Protein AF-A0A6J6D4H0-F1 (afdb_monomer_lite)

Radius of gyration: 22.59 Å; chains: 1; bounding box: 62×34×58 Å

pLDDT: mean 84.91, std 13.57, range [45.41, 98.0]

Organism: NCBI:txid449393

Secondary structure (DSSP, 8-state):
---TTTTS--S--HHHHHHHHHHHHHHHHHHHHHHHHHH-TTS-GGGTHHHHHHHHHHHHHHHHHHHHTS--S--------HHHHHHHHHHHHHHHHHHHHHHH-GGGS--TTTT-PPPP-HHHHHHHHHHHTHHHHSPPPPPGGGG--------

Sequence (155 aa):
MDSRGYGRRGSSSVSVRRRSVGLVLLGLVAIAVGSYGLLDPTAPALFRIPALGVGAAALIGALVAGGKSTMRTRYRPDPWIGPEWMVSIAGIVAFASFVLVGRMGDALSPSTNPLEVPAVPVVAVIGLLVAALPAWFAPHPPTLASSSAPLVVAA

Structure (mmCIF, N/CA/C/O backbone):
data_AF-A0A6J6D4H0-F1
#
_entry.id   AF-A0A6J6D4H0-F1
#
loop_
_atom_site.group_PDB
_atom_site.id
_atom_site.type_symbol
_atom_site.label_atom_id
_atom_site.label_alt_id
_atom_site.label_comp_id
_atom_site.label_asym_id
_atom_site.label_entity_id
_atom_site.label_seq_id
_atom_site.pdbx_PDB_ins_code
_atom_site.Cartn_x
_atom_site.Cartn_y
_atom_site.Cartn_z
_atom_site.occupancy
_atom_site.B_iso_or_equiv
_atom_site.auth_seq_id
_atom_site.auth_comp_id
_atom_site.auth_asym_id
_atom_site.auth_atom_id
_atom_site.pdbx_PDB_model_num
ATOM 1 N N . MET A 1 1 ? -30.069 -1.324 8.218 1.00 47.47 1 MET A N 1
ATOM 2 C CA . MET A 1 1 ? -29.311 -0.453 9.143 1.00 47.47 1 MET A CA 1
ATOM 3 C C . MET A 1 1 ? -30.259 0.609 9.654 1.00 47.47 1 MET A C 1
ATOM 5 O O . MET A 1 1 ? -30.747 1.389 8.849 1.00 47.47 1 MET A O 1
ATOM 9 N N . ASP A 1 2 ? -30.567 0.600 10.949 1.00 45.41 2 ASP A N 1
ATOM 10 C CA . ASP A 1 2 ? -31.328 1.688 11.559 1.00 45.41 2 ASP A CA 1
ATOM 11 C C . ASP A 1 2 ? -30.416 2.925 11.568 1.00 45.41 2 ASP A C 1
ATOM 13 O O . ASP A 1 2 ? -29.388 2.953 12.243 1.00 45.41 2 ASP A O 1
ATOM 17 N N . SER A 1 3 ? -30.724 3.913 10.725 1.00 49.53 3 SER A N 1
ATOM 18 C CA . SER A 1 3 ? -29.978 5.178 10.633 1.00 49.53 3 SER A CA 1
ATOM 19 C C . SER A 1 3 ? -30.098 6.007 11.918 1.00 49.53 3 SER A C 1
ATOM 21 O O . SER A 1 3 ? -29.372 6.989 12.115 1.00 49.53 3 SER A O 1
ATOM 23 N N . ARG A 1 4 ? -30.984 5.592 12.832 1.00 53.31 4 ARG A N 1
ATOM 24 C CA . ARG A 1 4 ? -31.143 6.165 14.162 1.00 53.31 4 ARG A CA 1
ATOM 25 C C . ARG A 1 4 ? -29.842 6.029 14.950 1.00 53.31 4 ARG A C 1
ATOM 27 O O . ARG A 1 4 ? -29.428 4.951 15.357 1.00 53.31 4 ARG A O 1
ATOM 34 N N . GLY A 1 5 ? -29.201 7.172 15.188 1.00 60.59 5 GLY A N 1
ATOM 35 C CA . GLY A 1 5 ? -28.024 7.272 16.049 1.00 60.59 5 GLY A CA 1
ATOM 36 C C . GLY A 1 5 ? -26.691 7.477 15.331 1.00 60.59 5 GLY A C 1
ATOM 37 O O . GLY A 1 5 ? -25.715 7.755 16.019 1.00 60.59 5 GLY A O 1
ATOM 38 N N . TYR A 1 6 ? -26.632 7.472 13.992 1.00 55.19 6 TYR A N 1
ATOM 39 C CA . TYR A 1 6 ? -25.390 7.805 13.263 1.00 55.19 6 TYR A CA 1
ATOM 40 C C . TYR A 1 6 ? -24.938 9.270 13.456 1.00 55.19 6 TYR A C 1
ATOM 42 O O . TYR A 1 6 ? -23.778 9.600 13.229 1.00 55.19 6 TYR A O 1
ATOM 50 N N . GLY A 1 7 ? -25.832 10.143 13.941 1.00 52.16 7 GLY A N 1
ATOM 51 C CA . GLY A 1 7 ? -25.514 11.503 14.399 1.00 52.16 7 GLY A CA 1
ATOM 52 C C . GLY A 1 7 ? -25.295 11.636 15.912 1.00 52.16 7 GLY A C 1
ATOM 53 O O . GLY A 1 7 ? -24.942 12.716 16.396 1.00 52.16 7 GLY A O 1
ATOM 54 N N . ARG A 1 8 ? -25.506 10.567 16.695 1.00 57.88 8 ARG A N 1
ATOM 55 C CA . ARG A 1 8 ? -25.332 10.609 18.149 1.00 57.88 8 ARG A CA 1
ATOM 56 C C . ARG A 1 8 ? -23.842 10.540 18.442 1.00 57.88 8 ARG A C 1
ATOM 58 O O . ARG A 1 8 ? -23.227 9.480 18.415 1.00 57.88 8 ARG A O 1
ATOM 65 N N . ARG A 1 9 ? -23.274 11.715 18.717 1.00 58.25 9 ARG A N 1
ATOM 66 C CA . ARG A 1 9 ? -21.912 11.874 19.229 1.00 58.25 9 ARG A CA 1
ATOM 67 C C . ARG A 1 9 ? -21.749 10.911 20.408 1.00 58.25 9 ARG A C 1
ATOM 69 O O . ARG A 1 9 ? -22.420 11.076 21.426 1.00 58.25 9 ARG A O 1
ATOM 76 N N . GLY A 1 10 ? -20.929 9.873 20.237 1.00 62.41 10 GLY A N 1
ATOM 77 C CA . GLY A 1 10 ? -20.565 8.982 21.335 1.00 62.41 10 GLY A CA 1
ATOM 78 C C . GLY A 1 10 ? -19.927 9.775 22.479 1.00 62.41 10 GLY A C 1
ATOM 79 O O . GLY A 1 10 ? -19.580 10.946 22.327 1.00 62.41 10 GLY A O 1
ATOM 80 N N . SER A 1 11 ? -19.717 9.131 23.621 1.00 63.84 11 SER A N 1
ATOM 81 C CA . SER A 1 11 ? -19.097 9.716 24.822 1.00 63.84 11 SER A CA 1
ATOM 82 C C . SER A 1 11 ? -17.611 10.097 24.656 1.00 63.84 11 SER A C 1
ATOM 84 O O . SER A 1 11 ? -16.929 10.388 25.635 1.00 63.84 11 SER A O 1
ATOM 86 N N . SER A 1 12 ? -17.082 10.116 23.428 1.00 70.19 12 SER A N 1
ATOM 87 C CA . SER A 1 12 ? -15.703 10.498 23.128 1.00 70.19 12 SER A CA 1
ATOM 88 C C . SER A 1 12 ? -15.443 11.967 23.475 1.00 70.19 12 SER A C 1
ATOM 90 O O . SER A 1 12 ? -16.180 12.855 23.032 1.00 70.19 12 SER A O 1
ATOM 92 N N . SER A 1 13 ? -14.361 12.244 24.208 1.00 80.88 13 SER A N 1
ATOM 93 C CA . SER A 1 13 ? -13.979 13.617 24.546 1.00 80.88 13 SER A CA 1
ATOM 94 C C . SER A 1 13 ? -13.682 14.451 23.292 1.00 80.88 13 SER A C 1
ATOM 96 O O . SER A 1 13 ? -13.201 13.954 22.267 1.00 80.88 13 SER A O 1
ATOM 98 N N . VAL A 1 14 ? -13.941 15.759 23.370 1.00 83.19 14 VAL A N 1
ATOM 99 C CA . VAL A 1 14 ? -13.691 16.702 22.265 1.00 83.19 14 VAL A CA 1
ATOM 100 C C . VAL A 1 14 ? -12.230 16.662 21.803 1.00 83.19 14 VAL A C 1
ATOM 102 O O . VAL A 1 14 ? -11.964 16.751 20.604 1.00 83.19 14 VAL A O 1
ATOM 105 N N . SER A 1 15 ? -11.294 16.469 22.734 1.00 83.75 15 SER A N 1
ATOM 106 C CA . SER A 1 15 ? -9.858 16.393 22.462 1.00 83.75 15 SER A CA 1
ATOM 107 C C . SER A 1 15 ? -9.477 15.177 21.618 1.00 83.75 15 SER A C 1
ATOM 109 O O . SER A 1 15 ? -8.677 15.311 20.696 1.00 83.75 15 SER A O 1
ATOM 111 N N . VAL A 1 16 ? -10.073 14.006 21.876 1.00 84.50 16 VAL A N 1
ATOM 112 C CA . VAL A 1 16 ? -9.831 12.796 21.068 1.00 84.50 16 VAL A CA 1
ATOM 113 C C . VAL A 1 16 ? -10.319 13.015 19.640 1.00 84.50 16 VAL A C 1
ATOM 115 O O . VAL A 1 16 ? -9.575 12.768 18.696 1.00 84.50 16 VAL A O 1
ATOM 118 N N . ARG A 1 17 ? -11.515 13.593 19.476 1.00 83.38 17 ARG A N 1
ATOM 119 C CA . ARG A 1 17 ? -12.062 13.908 18.150 1.00 83.38 17 ARG A CA 1
ATOM 120 C C . ARG A 1 17 ? -11.169 14.873 17.370 1.00 83.38 17 ARG A C 1
ATOM 122 O O . ARG A 1 17 ? -10.894 14.635 16.200 1.00 83.38 17 ARG A O 1
ATOM 129 N N . ARG A 1 18 ? -10.703 15.953 18.010 1.00 89.81 18 ARG A N 1
ATOM 130 C CA . ARG A 1 18 ? -9.801 16.928 17.373 1.00 89.81 18 ARG A CA 1
ATOM 131 C C . ARG A 1 18 ? -8.480 16.288 16.947 1.00 89.81 18 ARG A C 1
ATOM 133 O O . ARG A 1 18 ? -8.018 16.569 15.849 1.00 89.81 18 ARG A O 1
ATOM 140 N N . ARG A 1 19 ? -7.909 15.398 17.769 1.00 90.69 19 ARG A N 1
ATOM 141 C CA . ARG A 1 19 ? -6.698 14.641 17.410 1.00 90.69 19 ARG A CA 1
ATOM 142 C C . ARG A 1 19 ? -6.935 13.722 16.217 1.00 90.69 19 ARG A C 1
ATOM 144 O O . ARG A 1 19 ? -6.129 13.742 15.300 1.00 90.69 19 ARG A O 1
ATOM 151 N N . SER A 1 20 ? -8.042 12.977 16.186 1.00 91.31 20 SER A N 1
ATOM 152 C CA . SER A 1 20 ? -8.382 12.124 15.040 1.00 91.31 20 SER A CA 1
ATOM 153 C C . SER A 1 20 ? -8.555 12.932 13.754 1.00 91.31 20 SER A C 1
ATOM 155 O O . SER A 1 20 ? -7.978 12.565 12.739 1.00 91.31 20 SER A O 1
ATOM 157 N N . VAL A 1 21 ? -9.278 14.057 13.794 1.00 92.25 21 VAL A N 1
ATOM 158 C CA . VAL A 1 21 ? -9.417 14.950 12.628 1.00 92.25 21 VAL A CA 1
ATOM 159 C C . VAL A 1 21 ? -8.057 15.495 12.193 1.00 92.25 21 VAL A C 1
ATOM 161 O O . VAL A 1 21 ? -7.742 15.458 11.008 1.00 92.25 21 VAL A O 1
ATOM 164 N N . GLY A 1 22 ? -7.228 15.944 13.139 1.00 95.62 22 GLY A N 1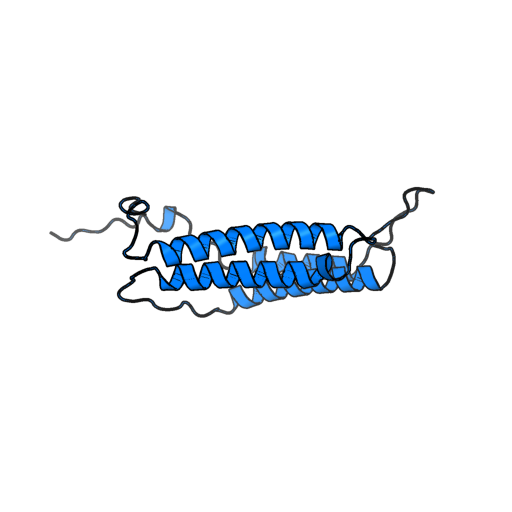
ATOM 165 C CA . GLY A 1 22 ? -5.874 16.416 12.850 1.00 95.62 22 GLY A CA 1
ATOM 166 C C . GLY A 1 22 ? -4.999 15.343 12.199 1.00 95.62 22 GLY A C 1
ATOM 167 O O . GLY A 1 22 ? -4.321 15.633 11.222 1.00 95.62 22 GLY A O 1
ATOM 168 N N . LEU A 1 23 ? -5.062 14.099 12.684 1.00 95.38 23 LEU A N 1
ATOM 169 C CA . LEU A 1 23 ? -4.343 12.963 12.101 1.00 95.38 23 LEU A CA 1
ATOM 170 C C . LEU A 1 23 ? -4.834 12.622 10.690 1.00 95.38 23 LEU A C 1
ATOM 172 O O . LEU A 1 23 ? -4.012 12.332 9.828 1.00 95.38 23 LEU A O 1
ATOM 176 N N . VAL A 1 24 ? -6.145 12.694 10.430 1.00 96.25 24 VAL A N 1
ATOM 177 C CA . VAL A 1 24 ? -6.688 12.497 9.076 1.00 96.25 24 VAL A CA 1
ATOM 178 C C . VAL A 1 24 ? -6.190 13.585 8.132 1.00 96.25 24 VAL A C 1
ATOM 180 O O . VAL A 1 24 ? -5.681 13.267 7.063 1.00 96.25 24 VAL A O 1
ATOM 183 N N . LEU A 1 25 ? -6.291 14.857 8.526 1.00 97.38 25 LEU A N 1
ATOM 184 C CA . LEU A 1 25 ? -5.839 15.976 7.696 1.00 97.38 25 LEU A CA 1
ATOM 185 C C . LEU A 1 25 ? -4.331 15.911 7.434 1.00 97.38 25 LEU A C 1
ATOM 187 O O . LEU A 1 25 ? -3.911 16.041 6.288 1.00 97.38 25 LEU A O 1
ATOM 191 N N . LEU A 1 26 ? -3.529 15.645 8.469 1.00 96.69 26 LEU A N 1
ATOM 192 C CA . LEU A 1 26 ? -2.090 15.425 8.334 1.00 96.69 26 LEU A CA 1
ATOM 193 C C . LEU A 1 26 ? -1.801 14.261 7.383 1.00 96.69 26 LEU A C 1
ATOM 195 O O . LEU A 1 26 ? -0.956 14.392 6.504 1.00 96.69 26 LEU A O 1
ATOM 199 N N . GLY A 1 27 ? -2.519 13.147 7.543 1.00 96.75 27 GLY A N 1
ATOM 200 C CA . GLY A 1 27 ? -2.392 11.962 6.706 1.00 96.75 27 GLY A CA 1
ATOM 201 C C . GLY A 1 27 ? -2.651 12.255 5.232 1.00 96.75 27 GLY A C 1
ATOM 202 O O . GLY A 1 27 ? -1.823 11.933 4.385 1.00 96.75 27 GLY A O 1
ATOM 203 N N . LEU A 1 28 ? -3.763 12.927 4.935 1.00 97.44 28 LEU A N 1
ATOM 204 C CA . LEU A 1 28 ? -4.141 13.312 3.575 1.00 97.44 28 LEU A CA 1
ATOM 205 C C . LEU A 1 28 ? -3.130 14.278 2.946 1.00 97.44 28 LEU A C 1
ATOM 207 O O . LEU A 1 28 ? -2.711 14.057 1.813 1.00 97.44 28 LEU A O 1
ATOM 211 N N . VAL A 1 29 ? -2.697 15.311 3.680 1.00 97.69 29 VAL A N 1
ATOM 212 C CA . VAL A 1 29 ? -1.693 16.272 3.190 1.00 97.69 29 VAL A CA 1
ATOM 213 C C . VAL A 1 29 ? -0.355 15.580 2.939 1.00 97.69 29 VAL A C 1
ATOM 215 O O . VAL A 1 29 ? 0.235 15.760 1.878 1.00 97.69 29 VAL A O 1
ATOM 218 N N . ALA A 1 30 ? 0.116 14.754 3.874 1.00 96.38 30 ALA A N 1
ATOM 219 C CA . ALA A 1 30 ? 1.378 14.035 3.731 1.00 96.38 30 ALA A CA 1
ATOM 220 C C . ALA A 1 30 ? 1.340 13.022 2.577 1.00 96.38 30 ALA A C 1
ATOM 222 O O . ALA A 1 30 ? 2.325 12.900 1.853 1.00 96.38 30 ALA A O 1
ATOM 223 N N . ILE A 1 31 ? 0.205 12.348 2.348 1.00 96.88 31 ILE A N 1
ATOM 224 C CA . ILE A 1 31 ? 0.025 11.467 1.186 1.00 96.88 31 ILE A CA 1
ATOM 225 C C . ILE A 1 31 ? 0.025 12.265 -0.117 1.00 96.88 31 ILE A C 1
ATOM 227 O O . ILE A 1 31 ? 0.669 11.840 -1.073 1.00 96.88 31 ILE A O 1
ATOM 231 N N . ALA A 1 32 ? -0.644 13.420 -0.166 1.00 95.94 32 ALA A N 1
ATOM 232 C CA . ALA A 1 32 ? -0.656 14.273 -1.352 1.00 95.94 32 ALA A CA 1
ATOM 233 C C . ALA A 1 32 ? 0.756 14.773 -1.699 1.00 95.94 32 ALA A C 1
ATOM 235 O O . ALA A 1 32 ? 1.208 14.606 -2.831 1.00 95.94 32 ALA A O 1
ATOM 236 N N . VAL A 1 33 ? 1.481 15.303 -0.707 1.00 95.69 33 VAL A N 1
ATOM 237 C CA . VAL A 1 33 ? 2.880 15.737 -0.858 1.00 95.69 33 VAL A CA 1
ATOM 238 C C . VAL A 1 33 ? 3.777 14.563 -1.253 1.00 95.69 33 VAL A C 1
ATOM 240 O O . VAL A 1 33 ? 4.554 14.684 -2.192 1.00 95.69 33 VAL A O 1
ATOM 243 N N . GLY A 1 34 ? 3.627 13.418 -0.584 1.00 95.19 34 GLY A N 1
ATOM 244 C CA . GLY A 1 34 ? 4.366 12.184 -0.854 1.00 95.19 34 GLY A CA 1
ATOM 245 C C . GLY A 1 34 ? 4.180 11.657 -2.275 1.00 95.19 34 GLY A C 1
ATOM 246 O O . GLY A 1 34 ? 5.140 11.266 -2.937 1.00 95.19 34 GLY A O 1
ATOM 247 N N . SER A 1 35 ? 2.935 11.674 -2.752 1.00 95.12 35 SER A N 1
ATOM 248 C CA . SER A 1 35 ? 2.575 11.241 -4.105 1.00 95.12 35 SER A CA 1
ATOM 249 C C . SER A 1 35 ? 3.157 12.189 -5.146 1.00 95.12 35 SER A C 1
ATOM 251 O O . SER A 1 35 ? 3.754 11.732 -6.115 1.00 95.12 35 SER A O 1
ATOM 253 N N . TYR A 1 36 ? 3.058 13.502 -4.915 1.00 94.38 36 TYR A N 1
ATOM 254 C CA . TYR A 1 36 ? 3.693 14.495 -5.778 1.00 94.38 36 TYR A CA 1
ATOM 255 C C . TYR A 1 36 ? 5.217 14.311 -5.817 1.00 94.38 36 TYR A C 1
ATOM 257 O O . TYR A 1 36 ? 5.797 14.239 -6.894 1.00 94.38 36 TYR A O 1
ATOM 265 N N . GLY A 1 37 ? 5.868 14.140 -4.663 1.00 93.62 37 GLY A N 1
ATOM 266 C CA . GLY A 1 37 ? 7.316 13.943 -4.602 1.00 93.62 37 GLY A CA 1
ATOM 267 C C . GLY A 1 37 ? 7.797 12.637 -5.240 1.00 93.62 37 GLY A C 1
ATOM 268 O O . GLY A 1 37 ? 8.940 12.566 -5.681 1.00 93.62 37 GLY A O 1
ATOM 269 N N . LEU A 1 38 ? 6.956 11.599 -5.320 1.00 91.00 38 LEU A N 1
ATOM 270 C CA . LEU A 1 38 ? 7.269 10.404 -6.113 1.00 91.00 38 LEU A CA 1
ATOM 271 C C . LEU A 1 38 ? 7.227 10.657 -7.622 1.00 91.00 38 LEU A C 1
ATOM 273 O O . LEU A 1 38 ? 7.980 10.014 -8.350 1.00 91.00 38 LEU A O 1
ATOM 277 N N . LEU A 1 39 ? 6.350 11.552 -8.076 1.00 90.12 39 LEU A N 1
ATOM 278 C CA . LEU A 1 39 ? 6.194 11.898 -9.490 1.00 90.12 39 LEU A CA 1
ATOM 279 C C . LEU A 1 39 ? 7.196 12.959 -9.955 1.00 90.12 39 LEU A C 1
ATOM 281 O O . LEU A 1 39 ? 7.471 13.040 -11.147 1.00 90.12 39 LEU A O 1
ATOM 285 N N . ASP A 1 40 ? 7.740 13.752 -9.032 1.00 91.38 40 ASP A N 1
ATOM 286 C CA . ASP A 1 40 ? 8.711 14.810 -9.301 1.00 91.38 40 ASP A CA 1
ATOM 287 C C . ASP A 1 40 ? 10.147 14.341 -8.975 1.00 91.38 40 ASP A C 1
ATOM 289 O O . ASP A 1 40 ? 10.538 14.278 -7.801 1.00 91.38 40 ASP A O 1
ATOM 293 N N . PRO A 1 41 ? 10.990 14.051 -9.989 1.00 83.75 41 PRO A N 1
ATOM 294 C CA . PRO A 1 41 ? 12.372 13.624 -9.775 1.00 83.75 41 PRO A CA 1
ATOM 295 C C . PRO A 1 41 ? 13.229 14.668 -9.048 1.00 83.75 41 PRO A C 1
ATOM 297 O O . PRO A 1 41 ? 14.237 14.305 -8.433 1.00 83.75 41 PRO A O 1
ATOM 300 N N . THR A 1 42 ? 12.835 15.944 -9.102 1.00 91.69 42 THR A N 1
ATOM 301 C CA . THR A 1 42 ? 13.546 17.070 -8.482 1.00 91.69 42 THR A CA 1
ATOM 302 C C . THR A 1 42 ? 13.143 17.299 -7.027 1.00 91.69 42 THR A C 1
ATOM 304 O O . THR A 1 42 ? 13.867 17.964 -6.283 1.00 91.69 42 THR A O 1
ATOM 307 N N . ALA A 1 43 ? 12.040 16.694 -6.574 1.00 89.19 43 ALA A N 1
ATOM 308 C CA . ALA A 1 43 ? 11.560 16.864 -5.213 1.00 89.19 43 ALA A CA 1
ATOM 309 C C . ALA A 1 43 ? 12.564 16.310 -4.181 1.00 89.19 43 ALA A C 1
ATOM 311 O O . ALA A 1 43 ? 13.102 15.211 -4.370 1.00 89.19 43 ALA A O 1
ATOM 312 N N . PRO A 1 44 ? 12.786 17.002 -3.047 1.00 91.19 44 PRO A N 1
ATOM 313 C CA . PRO A 1 44 ? 13.590 16.493 -1.939 1.00 91.19 44 PRO A CA 1
ATOM 314 C C . PRO A 1 44 ? 13.197 15.071 -1.522 1.00 91.19 44 PRO A C 1
ATOM 316 O O . PRO A 1 44 ? 12.013 14.755 -1.411 1.00 91.19 44 PRO A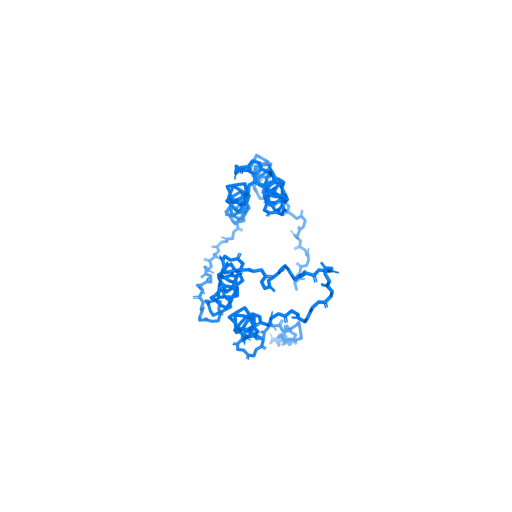 O 1
ATOM 319 N N . ALA A 1 45 ? 14.185 14.220 -1.220 1.00 89.81 45 ALA A N 1
ATOM 320 C CA . ALA A 1 45 ? 13.961 12.810 -0.872 1.00 89.81 45 ALA A CA 1
ATOM 321 C C . ALA A 1 45 ? 12.975 12.615 0.299 1.00 89.81 45 ALA A C 1
ATOM 323 O O . ALA A 1 45 ? 12.237 11.629 0.331 1.00 89.81 45 ALA A O 1
ATOM 324 N N . LEU A 1 46 ? 12.921 13.578 1.228 1.00 90.12 46 LEU A N 1
ATOM 325 C CA . LEU A 1 46 ? 11.997 13.576 2.364 1.00 90.12 46 LEU A CA 1
ATOM 326 C C . LEU A 1 46 ? 10.521 13.644 1.935 1.00 90.12 46 LEU A C 1
ATOM 328 O O . LEU A 1 46 ? 9.673 13.017 2.566 1.00 90.12 46 LEU A O 1
ATOM 332 N N . PHE A 1 47 ? 10.215 14.348 0.843 1.00 89.56 47 PHE A N 1
ATOM 333 C CA . PHE A 1 47 ? 8.856 14.495 0.315 1.00 89.56 47 PHE A CA 1
ATOM 334 C C . PHE A 1 47 ? 8.414 13.327 -0.571 1.00 89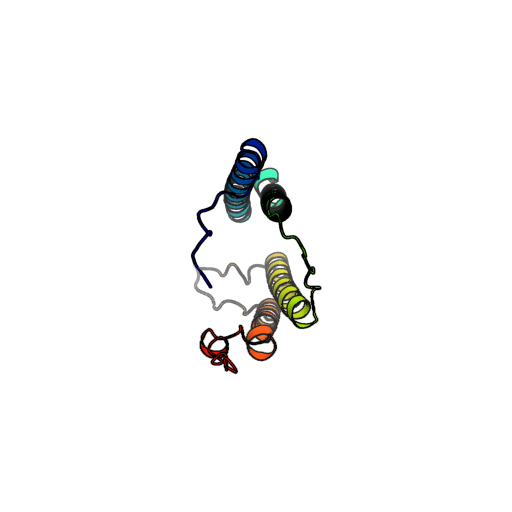.56 47 PHE A C 1
ATOM 336 O O . PHE A 1 47 ? 7.357 13.407 -1.177 1.00 89.56 47 PHE A O 1
ATOM 343 N N . ARG A 1 48 ? 9.195 12.244 -0.651 1.00 90.88 48 ARG A N 1
ATOM 344 C CA . ARG A 1 48 ? 8.855 11.043 -1.425 1.00 90.88 48 ARG A CA 1
ATOM 345 C C . ARG A 1 48 ? 8.277 9.961 -0.500 1.00 90.88 48 ARG A C 1
ATOM 347 O O . ARG A 1 48 ? 7.283 10.175 0.191 1.00 90.88 48 ARG A O 1
ATOM 354 N N . ILE A 1 49 ? 8.944 8.809 -0.419 1.00 93.06 49 ILE A N 1
ATOM 355 C CA . ILE A 1 49 ? 8.574 7.673 0.440 1.00 93.06 49 ILE A CA 1
ATOM 356 C C . ILE A 1 49 ? 8.408 8.050 1.928 1.00 93.06 49 ILE A C 1
ATOM 358 O O . ILE A 1 49 ? 7.439 7.588 2.530 1.00 93.06 49 ILE A O 1
ATOM 362 N N . PRO A 1 50 ? 9.268 8.886 2.550 1.00 94.75 50 PRO A N 1
ATOM 363 C CA . PRO A 1 50 ? 9.103 9.219 3.966 1.00 94.75 50 PRO A CA 1
ATOM 364 C C . PRO A 1 50 ? 7.798 9.972 4.253 1.00 94.75 50 PRO A C 1
ATOM 366 O O . PRO A 1 50 ? 7.102 9.633 5.209 1.00 94.75 50 PRO A O 1
ATOM 369 N N . ALA A 1 51 ? 7.422 10.936 3.405 1.00 94.19 51 ALA A N 1
ATOM 370 C CA . ALA A 1 51 ? 6.152 11.650 3.525 1.00 94.19 51 ALA A CA 1
ATOM 371 C C . ALA A 1 51 ? 4.942 10.709 3.394 1.00 94.19 51 ALA A C 1
ATOM 373 O O . ALA A 1 51 ? 4.020 10.786 4.208 1.00 94.19 51 ALA A O 1
ATOM 374 N N . LEU A 1 52 ? 4.978 9.756 2.452 1.00 94.06 52 LEU A N 1
ATOM 375 C CA . LEU A 1 52 ? 3.955 8.706 2.355 1.00 94.06 52 LEU A CA 1
ATOM 376 C C . LEU A 1 52 ? 3.881 7.852 3.626 1.00 94.06 52 LEU A C 1
ATOM 378 O O . LEU A 1 52 ? 2.785 7.572 4.109 1.00 94.06 52 LEU A O 1
ATOM 382 N N . GLY 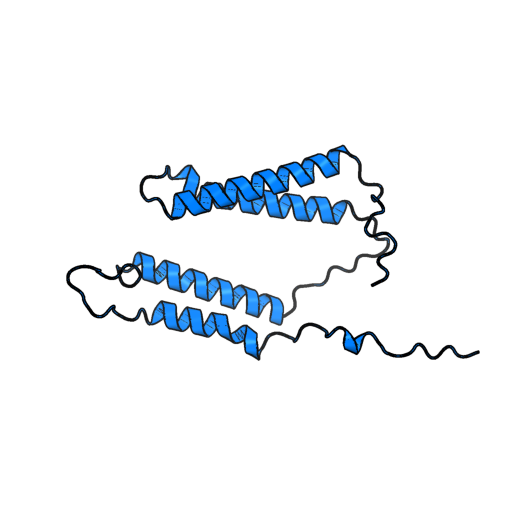A 1 53 ? 5.031 7.476 4.193 1.00 96.12 53 GLY A N 1
ATOM 383 C CA . GLY A 1 53 ? 5.107 6.708 5.437 1.00 96.12 53 GLY A CA 1
ATOM 384 C C . GLY A 1 53 ? 4.488 7.447 6.625 1.00 96.12 53 GLY A C 1
ATOM 385 O O . GLY A 1 53 ? 3.683 6.871 7.358 1.00 96.12 53 GLY A O 1
ATOM 386 N N . VAL A 1 54 ? 4.795 8.740 6.779 1.00 95.94 54 VAL A N 1
ATOM 387 C CA . VAL A 1 54 ? 4.174 9.605 7.798 1.00 95.94 54 VAL A CA 1
ATOM 388 C C . VAL A 1 54 ? 2.666 9.699 7.578 1.00 95.94 54 VAL A C 1
ATOM 390 O O . VAL A 1 54 ? 1.897 9.573 8.532 1.00 95.94 54 VAL A O 1
ATOM 393 N N . GLY A 1 55 ? 2.233 9.877 6.329 1.00 95.50 55 GLY A N 1
ATOM 394 C CA . GLY A 1 55 ? 0.821 9.974 5.992 1.00 95.50 55 GLY A CA 1
ATOM 395 C C . GLY A 1 55 ? 0.040 8.698 6.314 1.00 95.50 55 GLY A C 1
ATOM 396 O O . GLY A 1 55 ? -0.992 8.754 6.986 1.00 95.50 55 GLY A O 1
ATOM 397 N N . ALA A 1 56 ? 0.573 7.537 5.927 1.00 96.69 56 ALA A N 1
ATOM 398 C CA . ALA A 1 56 ? 0.003 6.233 6.251 1.00 96.69 56 ALA A CA 1
ATOM 399 C C . ALA A 1 56 ? -0.060 6.000 7.770 1.00 96.69 56 ALA A C 1
ATOM 401 O O . ALA A 1 56 ? -1.107 5.616 8.292 1.00 96.69 56 ALA A O 1
ATOM 402 N N . ALA A 1 57 ? 1.021 6.299 8.498 1.00 97.31 57 ALA A N 1
ATOM 403 C CA . ALA A 1 57 ? 1.059 6.176 9.954 1.00 97.31 57 ALA A CA 1
ATOM 404 C C . ALA A 1 57 ? 0.021 7.082 10.638 1.00 97.31 57 ALA A C 1
ATOM 406 O O . ALA A 1 57 ? -0.656 6.650 11.573 1.00 97.31 57 ALA A O 1
ATOM 407 N N . ALA A 1 58 ? -0.156 8.314 10.150 1.00 96.62 58 ALA A N 1
ATOM 408 C CA . ALA A 1 58 ? -1.164 9.235 10.660 1.00 96.62 58 ALA A CA 1
ATOM 409 C C . ALA A 1 58 ? -2.592 8.709 10.429 1.00 96.62 58 ALA A C 1
ATOM 411 O O . ALA A 1 58 ? -3.399 8.722 11.361 1.00 96.62 58 ALA A O 1
ATOM 412 N N . LEU A 1 59 ? -2.896 8.174 9.239 1.00 96.12 59 LEU A N 1
ATOM 413 C CA . LEU A 1 59 ? -4.207 7.582 8.940 1.00 96.12 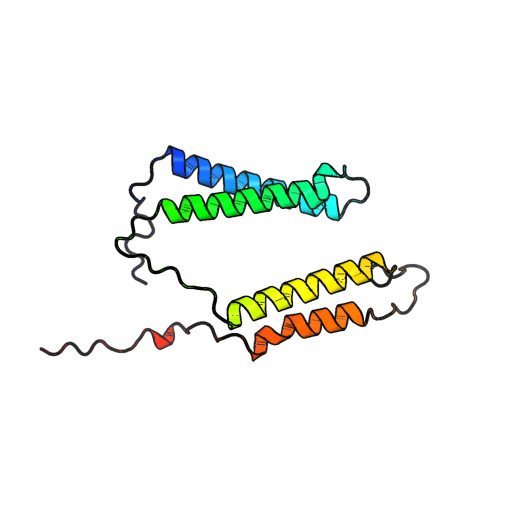59 LEU A CA 1
ATOM 414 C C . LEU A 1 59 ? -4.491 6.330 9.777 1.00 96.12 59 LEU A C 1
ATOM 416 O O . LEU A 1 59 ? -5.576 6.208 10.347 1.00 96.12 59 LEU A O 1
ATOM 420 N N . ILE A 1 60 ? -3.516 5.429 9.917 1.00 95.06 60 ILE A N 1
ATOM 421 C CA . ILE A 1 60 ? -3.630 4.255 10.795 1.00 95.06 60 ILE A CA 1
ATOM 422 C C . ILE A 1 60 ? -3.876 4.713 12.237 1.00 95.06 60 ILE A C 1
ATOM 424 O O . ILE A 1 60 ? -4.784 4.217 12.902 1.00 95.06 60 ILE A O 1
ATOM 428 N N . GLY A 1 61 ? -3.125 5.711 12.710 1.00 93.12 61 GLY A N 1
ATOM 429 C CA . GLY A 1 61 ? -3.322 6.311 14.026 1.00 93.12 61 GLY A CA 1
ATOM 430 C C . GLY A 1 61 ? -4.729 6.884 14.209 1.00 93.12 61 GLY A C 1
ATOM 431 O O . GLY A 1 61 ? -5.352 6.662 15.249 1.00 93.12 61 GLY A O 1
ATOM 432 N N . ALA A 1 62 ? -5.264 7.566 13.191 1.00 91.25 62 ALA A N 1
ATOM 433 C CA . ALA A 1 62 ? -6.626 8.089 13.206 1.00 91.25 62 ALA A CA 1
ATOM 434 C C . ALA A 1 62 ? -7.675 6.971 13.302 1.00 91.25 62 ALA A C 1
ATOM 436 O O . ALA A 1 62 ? -8.605 7.087 14.105 1.00 91.25 62 ALA A O 1
ATOM 437 N N . LEU A 1 63 ? -7.505 5.882 12.543 1.00 89.00 63 LEU A N 1
ATOM 438 C CA . LEU A 1 63 ? -8.385 4.710 12.571 1.00 89.00 63 LEU A CA 1
ATOM 439 C C . LEU A 1 63 ? -8.347 4.005 13.930 1.00 89.00 63 LEU A C 1
ATOM 441 O O . LEU A 1 63 ? -9.396 3.730 14.510 1.00 89.00 63 LEU A O 1
ATOM 445 N N . VAL A 1 64 ? -7.154 3.774 14.484 1.00 87.81 64 VAL A N 1
ATOM 446 C CA . VAL A 1 64 ? -6.979 3.144 15.802 1.00 87.81 64 VAL A CA 1
ATOM 447 C C . VAL A 1 64 ? -7.594 4.010 16.905 1.00 87.81 64 VAL A C 1
ATOM 449 O O . VAL A 1 64 ? -8.290 3.496 17.783 1.00 87.81 64 VAL A O 1
ATOM 452 N N . ALA A 1 65 ? -7.382 5.329 16.863 1.00 86.31 65 ALA A N 1
ATOM 453 C CA . ALA A 1 65 ? -7.981 6.260 17.818 1.00 86.31 65 ALA A CA 1
ATOM 454 C C . ALA A 1 65 ? -9.515 6.311 17.691 1.00 86.31 65 ALA A C 1
ATOM 456 O O . ALA A 1 65 ? -10.217 6.306 18.704 1.00 86.31 65 ALA A O 1
ATOM 457 N N . GLY A 1 66 ? -10.036 6.306 16.460 1.00 81.50 66 GLY A N 1
ATOM 458 C CA . GLY A 1 66 ? -11.470 6.257 16.176 1.00 81.50 66 GLY A CA 1
ATOM 459 C C . GLY A 1 66 ? -12.119 4.962 16.671 1.00 81.50 66 GLY A C 1
ATOM 460 O O . GLY A 1 66 ? -13.139 5.012 17.362 1.00 81.50 66 GLY A O 1
ATOM 461 N N . GLY A 1 67 ? -11.484 3.814 16.421 1.00 77.50 67 GLY A N 1
ATOM 462 C CA . GLY A 1 67 ? -11.942 2.504 16.889 1.00 77.50 67 GLY A CA 1
ATOM 463 C C . GLY A 1 67 ? -12.054 2.433 18.413 1.00 77.50 67 GLY A C 1
ATOM 464 O O . GLY A 1 67 ? -13.089 2.024 18.936 1.00 77.50 67 GLY A O 1
ATOM 465 N N . LYS A 1 68 ? -11.046 2.942 19.137 1.00 74.62 68 LYS A N 1
ATOM 466 C CA . LYS A 1 68 ? -11.043 3.007 20.613 1.00 74.62 68 LYS A CA 1
ATOM 467 C C . LYS A 1 68 ? -12.132 3.911 21.197 1.00 74.62 68 LYS A C 1
ATOM 469 O O . LYS A 1 68 ? -12.532 3.722 22.340 1.00 74.62 68 LYS A O 1
ATOM 474 N N . SER A 1 69 ? -12.600 4.904 20.441 1.00 71.31 69 SER A N 1
ATOM 475 C CA . SER A 1 69 ? -13.610 5.864 20.908 1.00 71.31 69 SER A CA 1
ATOM 476 C C . SER A 1 69 ? -15.048 5.331 20.855 1.00 71.31 69 SER A C 1
ATOM 478 O O . SER A 1 69 ? -15.962 5.952 21.401 1.00 71.31 69 SER A O 1
ATOM 480 N N . THR A 1 70 ? -15.257 4.171 20.226 1.00 66.75 70 THR A N 1
ATOM 481 C CA . THR A 1 70 ? -16.573 3.546 20.097 1.00 66.75 70 THR A CA 1
ATOM 482 C C . THR A 1 70 ? -16.845 2.659 21.312 1.00 66.75 70 THR A C 1
ATOM 484 O O . THR A 1 70 ? -16.299 1.564 21.422 1.00 66.75 70 THR A O 1
ATOM 487 N N . MET A 1 71 ? -17.724 3.096 22.220 1.00 60.34 71 MET A N 1
ATOM 488 C CA . MET A 1 71 ? -18.223 2.238 23.302 1.00 60.34 71 MET A CA 1
ATOM 489 C C . MET A 1 71 ? -19.097 1.120 22.715 1.00 60.34 71 MET A C 1
ATOM 491 O O . MET A 1 71 ? -20.286 1.308 22.465 1.00 60.34 71 MET A O 1
ATOM 495 N N . ARG A 1 72 ? -18.503 -0.052 22.479 1.00 61.56 72 ARG A N 1
ATOM 496 C CA . ARG A 1 72 ? -19.218 -1.300 22.182 1.00 61.56 72 ARG A CA 1
ATOM 497 C C . ARG A 1 72 ? -19.028 -2.245 23.361 1.00 61.56 72 ARG A C 1
ATOM 499 O O . ARG A 1 72 ? -17.903 -2.532 23.747 1.00 61.56 72 ARG A O 1
ATOM 506 N N . THR A 1 73 ? -20.128 -2.731 23.926 1.00 62.62 73 THR A N 1
ATOM 507 C CA . THR A 1 73 ? -20.136 -3.612 25.108 1.00 62.62 73 THR A CA 1
ATOM 508 C C . THR A 1 73 ? -19.612 -5.020 24.815 1.00 62.62 73 THR A C 1
ATOM 510 O O . THR A 1 73 ? -19.237 -5.739 25.735 1.00 62.62 73 THR A O 1
ATOM 513 N N . ARG A 1 74 ? -19.533 -5.414 23.538 1.00 62.41 74 ARG A N 1
ATOM 514 C CA . ARG A 1 74 ? -18.895 -6.658 23.098 1.00 62.41 74 ARG A CA 1
ATOM 515 C C . ARG A 1 74 ? -18.345 -6.478 21.683 1.00 62.41 74 ARG A C 1
ATOM 517 O O . ARG A 1 74 ? -19.106 -6.471 20.720 1.00 62.41 74 ARG A O 1
ATOM 524 N N . TYR A 1 75 ? -17.035 -6.283 21.554 1.00 68.62 75 TYR A N 1
ATOM 525 C CA . TYR A 1 75 ? -16.344 -6.340 20.264 1.00 68.62 75 TYR A CA 1
ATOM 526 C C . TYR A 1 75 ? -15.739 -7.733 20.105 1.00 68.62 75 TYR A C 1
ATOM 528 O O . TYR A 1 75 ? -15.028 -8.198 20.993 1.00 68.62 75 TYR A O 1
ATOM 536 N N . ARG A 1 76 ? -16.029 -8.400 18.988 1.00 77.56 76 ARG A N 1
ATOM 537 C CA . ARG A 1 76 ? -15.313 -9.603 18.568 1.00 77.56 76 ARG A CA 1
ATOM 538 C C . ARG A 1 76 ? -14.462 -9.173 17.373 1.00 77.56 76 ARG A C 1
ATOM 540 O O . ARG A 1 76 ? -15.052 -8.914 16.327 1.00 77.56 76 ARG A O 1
ATOM 547 N N . PRO A 1 77 ? -13.139 -8.986 17.542 1.00 74.19 77 PRO A N 1
ATOM 548 C CA . PRO A 1 77 ? -12.265 -8.672 16.422 1.00 74.19 77 PRO A CA 1
ATOM 549 C C . PRO A 1 77 ? -12.429 -9.756 15.368 1.00 74.19 77 PRO A C 1
ATOM 551 O O . PRO A 1 77 ? -12.343 -10.937 15.708 1.00 74.19 77 PRO A O 1
ATOM 554 N N . ASP A 1 78 ? -12.700 -9.355 14.132 1.00 81.25 78 ASP A N 1
ATOM 555 C CA . ASP A 1 78 ? -12.731 -10.293 13.020 1.00 81.25 78 ASP A CA 1
ATOM 556 C C . ASP A 1 78 ? -11.279 -10.602 12.627 1.00 81.25 78 ASP A C 1
ATOM 558 O O . ASP A 1 78 ? -10.544 -9.670 12.267 1.00 81.25 78 ASP A O 1
ATOM 562 N N . PRO A 1 79 ? -10.792 -11.842 12.811 1.00 87.50 79 PRO A N 1
ATOM 563 C CA . PRO A 1 79 ? -9.457 -12.192 12.360 1.00 87.50 79 PRO A CA 1
ATOM 564 C C . PRO A 1 79 ? -9.416 -12.157 10.831 1.00 87.50 79 PRO A C 1
ATOM 566 O O . PRO A 1 79 ? -10.367 -12.562 10.172 1.00 87.50 79 PRO A O 1
ATOM 569 N N . TRP A 1 80 ? -8.291 -11.724 10.260 1.00 88.12 80 TRP A N 1
ATOM 570 C CA . TRP A 1 80 ? -8.076 -11.883 8.823 1.00 88.12 80 TRP A CA 1
ATOM 571 C C . TRP A 1 80 ? -8.118 -13.362 8.464 1.00 88.12 80 TRP A C 1
ATOM 573 O O . TRP A 1 80 ? -7.294 -14.147 8.947 1.00 88.12 80 TRP A O 1
ATOM 583 N N . ILE A 1 81 ? -9.067 -13.723 7.613 1.00 89.62 81 ILE A N 1
ATOM 584 C CA . ILE A 1 81 ? -9.183 -15.055 7.052 1.00 89.62 81 ILE A CA 1
ATOM 585 C C . ILE A 1 81 ? -8.451 -15.119 5.699 1.00 89.62 81 ILE A C 1
ATOM 587 O O . ILE A 1 81 ? -7.809 -14.165 5.251 1.00 89.62 81 ILE A O 1
ATOM 591 N N . GLY A 1 82 ? -8.385 -16.315 5.109 1.00 92.44 82 GLY A N 1
ATOM 592 C CA . GLY A 1 82 ? -7.592 -16.567 3.897 1.00 92.44 82 GLY A CA 1
ATOM 593 C C . GLY A 1 82 ? -7.847 -15.580 2.742 1.00 92.44 82 GLY A C 1
ATOM 594 O O . GLY A 1 82 ? -6.875 -15.116 2.139 1.00 92.44 82 GLY A O 1
ATOM 595 N N . PRO A 1 83 ? -9.106 -15.214 2.437 1.00 91.38 83 PRO A N 1
ATOM 596 C CA . PRO A 1 83 ? -9.406 -14.277 1.360 1.00 91.38 83 PRO A CA 1
ATOM 597 C C . PRO A 1 83 ? -8.791 -12.883 1.518 1.00 91.38 83 PRO A C 1
ATOM 599 O O . PRO A 1 83 ? -8.299 -12.320 0.542 1.00 91.38 83 PRO A O 1
ATOM 602 N N . GLU A 1 84 ? -8.773 -12.323 2.725 1.00 92.12 84 GLU A N 1
ATOM 603 C CA . GLU A 1 84 ? -8.222 -10.997 3.017 1.00 92.12 84 GLU A CA 1
ATOM 604 C C . GLU A 1 84 ? -6.711 -10.977 2.786 1.00 92.12 84 GLU A C 1
ATOM 606 O O . GLU A 1 84 ? -6.172 -10.039 2.185 1.00 92.12 84 GLU A O 1
ATOM 611 N N . TRP A 1 85 ? -6.029 -12.049 3.200 1.00 94.19 85 TRP A N 1
ATOM 612 C CA . TRP A 1 85 ? -4.610 -12.243 2.913 1.00 94.19 85 TRP A CA 1
ATOM 613 C C . TRP A 1 85 ? -4.352 -12.367 1.417 1.00 94.19 85 TRP A C 1
ATOM 615 O O . TRP A 1 85 ? -3.456 -11.705 0.903 1.00 94.19 85 TRP A O 1
ATOM 625 N N . MET A 1 86 ? -5.153 -13.161 0.706 1.00 94.12 86 MET A N 1
ATOM 626 C CA . MET A 1 86 ? -5.027 -13.333 -0.740 1.00 94.12 86 MET A CA 1
ATOM 627 C C . MET A 1 86 ? -5.169 -11.999 -1.487 1.00 94.12 86 MET A C 1
ATOM 629 O O . MET A 1 86 ? -4.314 -11.679 -2.310 1.00 94.12 86 MET A O 1
ATOM 633 N N . VAL A 1 87 ? -6.200 -11.200 -1.185 1.00 95.00 87 VAL A N 1
ATOM 634 C CA . VAL A 1 87 ? -6.415 -9.875 -1.801 1.00 95.00 87 VAL A CA 1
ATOM 635 C C . VAL A 1 87 ? -5.219 -8.957 -1.540 1.00 95.00 87 VAL A C 1
ATOM 637 O O . VAL A 1 87 ? -4.711 -8.304 -2.452 1.00 95.00 87 VAL A O 1
ATOM 640 N N . SER A 1 88 ? -4.736 -8.937 -0.297 1.00 95.56 88 SER A N 1
ATOM 641 C CA . SER A 1 88 ? -3.620 -8.080 0.111 1.00 95.56 88 SER A CA 1
ATOM 642 C C . SER A 1 88 ? -2.310 -8.482 -0.564 1.00 95.56 88 SER A C 1
ATOM 644 O O . SER A 1 88 ? -1.588 -7.627 -1.075 1.00 95.56 88 SER A O 1
ATOM 646 N N . ILE A 1 89 ? -2.021 -9.785 -0.625 1.00 96.44 89 ILE A N 1
ATOM 647 C CA . ILE A 1 89 ? -0.840 -10.326 -1.306 1.00 96.44 89 ILE A CA 1
ATOM 648 C C . ILE A 1 89 ? -0.920 -10.052 -2.809 1.00 96.44 89 ILE A C 1
ATOM 650 O O . ILE A 1 89 ? 0.078 -9.632 -3.389 1.00 96.44 89 ILE A O 1
ATOM 654 N N . ALA A 1 90 ? -2.088 -10.213 -3.436 1.00 97.00 90 ALA A N 1
ATOM 655 C CA . ALA A 1 90 ? -2.274 -9.914 -4.854 1.00 97.00 90 ALA A CA 1
ATOM 656 C C . ALA A 1 90 ? -1.933 -8.446 -5.175 1.00 97.00 90 ALA A C 1
ATOM 658 O O . ALA A 1 90 ? -1.202 -8.175 -6.128 1.00 97.00 90 ALA A O 1
ATOM 659 N N . GLY A 1 91 ? -2.370 -7.505 -4.330 1.00 96.56 91 GLY A N 1
ATOM 660 C CA . GLY A 1 91 ? -1.995 -6.093 -4.441 1.00 96.56 91 GLY A CA 1
ATOM 661 C C . GLY A 1 91 ? -0.494 -5.840 -4.251 1.00 96.56 91 GLY A C 1
ATOM 662 O O . GLY A 1 91 ? 0.102 -5.077 -5.012 1.00 96.56 91 GLY A O 1
ATOM 663 N N . ILE A 1 92 ? 0.142 -6.511 -3.281 1.00 97.75 92 ILE A N 1
ATOM 664 C CA . ILE A 1 92 ? 1.595 -6.419 -3.049 1.00 97.75 92 ILE A CA 1
ATOM 665 C C . ILE A 1 92 ? 2.379 -6.944 -4.257 1.00 97.75 92 ILE A C 1
ATOM 667 O O . ILE A 1 92 ? 3.351 -6.310 -4.665 1.00 97.75 92 ILE A O 1
ATOM 671 N N . VAL A 1 93 ? 1.960 -8.064 -4.852 1.00 98.00 93 VAL A N 1
ATOM 672 C CA . VAL A 1 93 ? 2.592 -8.633 -6.053 1.00 98.00 93 VAL A CA 1
ATOM 673 C C . VAL A 1 93 ? 2.477 -7.668 -7.231 1.00 98.00 93 VAL A C 1
ATOM 675 O O . VAL A 1 93 ? 3.477 -7.418 -7.905 1.00 98.00 93 VAL A O 1
ATOM 678 N N . ALA A 1 94 ? 1.301 -7.067 -7.441 1.00 97.62 94 ALA A N 1
ATOM 679 C CA . ALA A 1 94 ? 1.122 -6.030 -8.454 1.00 97.62 94 ALA A CA 1
ATOM 680 C C . ALA A 1 94 ? 2.101 -4.873 -8.221 1.00 97.62 94 ALA A C 1
ATOM 682 O O . ALA A 1 94 ? 2.915 -4.568 -9.090 1.00 97.62 94 ALA A O 1
ATOM 683 N N . PHE A 1 95 ? 2.096 -4.283 -7.025 1.00 96.06 95 PHE A N 1
ATOM 684 C CA . PHE A 1 95 ? 2.984 -3.176 -6.678 1.00 96.06 95 PHE A CA 1
ATOM 685 C C . PHE A 1 95 ? 4.464 -3.523 -6.901 1.00 96.06 95 PHE A C 1
ATOM 687 O O . PHE A 1 95 ? 5.178 -2.790 -7.586 1.00 96.06 95 PHE A O 1
ATOM 694 N N . ALA A 1 96 ? 4.919 -4.666 -6.383 1.00 97.19 96 ALA A N 1
ATOM 695 C CA . ALA A 1 96 ? 6.301 -5.113 -6.515 1.00 97.19 96 ALA A CA 1
ATOM 696 C C . ALA A 1 96 ? 6.701 -5.332 -7.982 1.00 97.19 96 ALA A C 1
ATOM 698 O O . ALA A 1 96 ? 7.803 -4.950 -8.369 1.00 97.19 96 ALA A O 1
ATOM 699 N N . SER A 1 97 ? 5.808 -5.887 -8.809 1.00 96.75 97 SER A N 1
ATOM 700 C CA . SER A 1 97 ? 6.070 -6.110 -10.236 1.00 96.75 97 SER A CA 1
ATOM 701 C C . SER A 1 97 ? 6.307 -4.801 -11.000 1.00 96.75 97 SER A C 1
ATOM 703 O O . SER A 1 97 ? 7.269 -4.706 -11.760 1.00 96.75 97 SER A O 1
ATOM 705 N N . PHE A 1 98 ? 5.505 -3.761 -10.743 1.00 94.94 98 PHE A N 1
ATOM 706 C CA . PHE A 1 98 ? 5.667 -2.449 -11.375 1.00 94.94 98 PHE A CA 1
ATOM 707 C C . PHE A 1 98 ? 6.916 -1.724 -10.875 1.00 94.94 98 PHE A C 1
ATOM 709 O O . PHE A 1 98 ? 7.642 -1.136 -11.675 1.00 94.94 98 PHE A O 1
ATOM 716 N N . VAL A 1 99 ? 7.212 -1.806 -9.572 1.00 93.56 99 VAL A N 1
ATOM 717 C CA . VAL A 1 99 ? 8.460 -1.263 -9.016 1.00 93.56 99 VAL A CA 1
ATOM 718 C C . VAL A 1 99 ? 9.669 -1.949 -9.645 1.00 93.56 99 VAL A C 1
ATOM 720 O O . VAL A 1 99 ? 10.618 -1.267 -10.017 1.00 93.56 99 VAL A O 1
ATOM 723 N N . LEU A 1 100 ? 9.640 -3.275 -9.793 1.00 95.25 100 LEU A N 1
ATOM 724 C CA . LEU A 1 100 ? 10.735 -4.033 -10.389 1.00 95.25 100 LEU A CA 1
ATOM 725 C C . LEU A 1 100 ? 10.970 -3.622 -11.845 1.00 95.25 100 LEU A C 1
ATOM 727 O O . LEU A 1 100 ? 12.095 -3.291 -12.209 1.00 95.25 100 LEU A O 1
ATOM 731 N N . VAL A 1 101 ? 9.908 -3.566 -12.654 1.00 94.75 101 VAL A N 1
ATOM 732 C CA . VAL A 1 101 ? 10.000 -3.135 -14.056 1.00 94.75 101 VAL A CA 1
ATOM 733 C C . VAL A 1 101 ? 10.521 -1.701 -14.159 1.00 94.75 101 VAL A C 1
ATOM 735 O O . VAL A 1 101 ? 11.451 -1.458 -14.921 1.00 94.75 101 VAL A O 1
ATOM 738 N N . GLY A 1 102 ? 10.004 -0.772 -13.348 1.00 91.06 102 GLY A N 1
ATOM 739 C CA . GLY A 1 102 ? 10.457 0.623 -13.347 1.00 91.06 102 GLY A CA 1
ATOM 740 C C . GLY A 1 102 ? 11.904 0.821 -12.881 1.00 91.06 102 GLY A C 1
ATOM 741 O O . GLY A 1 102 ? 12.472 1.888 -13.086 1.00 91.06 102 GLY A O 1
ATOM 742 N N . ARG A 1 103 ? 12.519 -0.187 -12.250 1.00 90.00 103 ARG A N 1
ATOM 743 C CA . ARG A 1 103 ? 13.945 -0.185 -11.879 1.00 90.00 103 ARG A CA 1
ATOM 744 C C . ARG A 1 103 ? 14.838 -0.825 -12.937 1.00 90.00 103 ARG A C 1
ATOM 746 O O . ARG A 1 103 ? 16.037 -0.568 -12.926 1.00 90.00 103 ARG A O 1
ATOM 753 N N . MET A 1 104 ? 14.279 -1.676 -13.795 1.00 87.62 104 MET A N 1
ATOM 754 C CA . MET A 1 104 ? 15.022 -2.447 -14.794 1.00 87.62 104 MET A CA 1
ATOM 755 C C . MET A 1 104 ? 15.162 -1.727 -16.137 1.00 87.62 104 MET A C 1
ATOM 757 O O . MET A 1 104 ? 16.063 -2.068 -16.898 1.00 87.62 104 MET A O 1
ATOM 761 N N . GLY A 1 105 ? 14.308 -0.749 -16.439 1.00 81.75 105 GLY A N 1
ATOM 762 C CA . GLY A 1 105 ? 14.440 0.052 -17.652 1.00 81.75 105 GLY A CA 1
ATOM 763 C C . GLY A 1 105 ? 13.210 0.893 -17.965 1.00 81.75 105 GLY A C 1
ATOM 764 O O . GLY A 1 105 ? 12.319 1.069 -17.135 1.00 81.75 105 GLY A O 1
ATOM 765 N N . ASP A 1 106 ? 13.149 1.361 -19.208 1.00 81.69 106 ASP A N 1
ATOM 766 C CA . ASP A 1 106 ? 12.211 2.402 -19.641 1.00 81.69 106 ASP A CA 1
ATOM 767 C C . ASP A 1 106 ? 10.897 1.848 -20.211 1.00 81.69 106 ASP A C 1
ATOM 769 O O . ASP A 1 106 ? 10.119 2.571 -20.826 1.00 81.69 106 ASP A O 1
ATOM 773 N N . ALA A 1 107 ? 10.593 0.565 -19.985 1.00 86.31 107 ALA A N 1
ATOM 774 C CA . ALA A 1 107 ? 9.367 -0.065 -20.489 1.00 86.31 107 ALA A CA 1
ATOM 775 C C . ALA A 1 107 ? 8.075 0.606 -19.970 1.00 86.31 107 ALA A C 1
ATOM 777 O O . ALA A 1 107 ? 7.021 0.474 -20.587 1.00 86.31 107 ALA A O 1
ATOM 778 N N . LEU A 1 108 ? 8.147 1.325 -18.843 1.00 86.31 108 LEU A N 1
ATOM 779 C CA . LEU A 1 108 ? 7.040 2.122 -18.291 1.00 86.31 108 LEU A CA 1
ATOM 780 C C . LEU A 1 108 ? 7.055 3.595 -18.742 1.00 86.31 108 LEU A C 1
ATOM 782 O O . LEU A 1 108 ? 6.127 4.332 -18.416 1.00 86.31 108 LEU A O 1
ATOM 786 N N . SER A 1 109 ? 8.071 4.007 -19.501 1.00 86.62 109 SER A N 1
ATOM 787 C CA . SER A 1 109 ? 8.286 5.367 -20.004 1.00 86.62 109 SER A CA 1
ATOM 788 C C . SER A 1 109 ? 8.651 5.328 -21.498 1.00 86.62 109 SER A C 1
ATOM 790 O O . SER A 1 109 ? 9.770 5.691 -21.863 1.00 86.62 109 SER A O 1
ATOM 792 N N . PRO A 1 110 ? 7.748 4.846 -22.377 1.00 84.00 110 PRO A N 1
ATOM 793 C CA . PRO A 1 110 ? 8.053 4.682 -23.796 1.00 84.00 110 PRO A CA 1
ATOM 794 C C . PRO A 1 110 ? 8.383 6.012 -24.483 1.00 84.00 110 PRO A C 1
ATOM 796 O O . PRO A 1 110 ? 7.835 7.062 -24.132 1.00 84.00 110 PRO A O 1
ATOM 799 N N . SER A 1 111 ? 9.260 5.960 -25.490 1.00 82.44 111 SER A N 1
ATOM 800 C CA . SER A 1 111 ? 9.619 7.124 -26.297 1.00 82.44 111 SER A CA 1
ATOM 801 C C . SER A 1 111 ? 8.402 7.644 -27.066 1.00 82.44 111 SER A C 1
ATOM 803 O O . SER A 1 111 ? 7.621 6.898 -27.655 1.00 82.44 111 SER A O 1
ATOM 805 N N . THR A 1 112 ? 8.225 8.963 -27.045 1.00 85.25 112 THR A N 1
ATOM 806 C CA . THR A 1 112 ? 7.173 9.652 -27.808 1.00 85.25 112 THR A CA 1
ATOM 807 C C . THR A 1 112 ? 7.709 10.291 -29.087 1.00 85.25 112 THR A C 1
ATOM 809 O O . THR A 1 112 ? 6.924 10.746 -29.917 1.00 85.25 112 THR A O 1
ATOM 812 N N . ASN A 1 113 ? 9.035 10.328 -29.259 1.00 86.88 113 ASN A N 1
ATOM 813 C CA . ASN A 1 113 ? 9.700 10.811 -30.463 1.00 86.88 113 ASN A CA 1
ATOM 814 C C . ASN A 1 113 ? 11.139 10.246 -30.566 1.00 86.88 113 ASN A C 1
ATOM 816 O O . ASN A 1 113 ? 11.945 10.551 -29.682 1.00 86.88 113 ASN A O 1
ATOM 820 N N . PRO A 1 114 ? 11.491 9.481 -31.619 1.00 86.75 114 PRO A N 1
ATOM 821 C CA . PRO A 1 114 ? 10.608 8.943 -32.660 1.00 86.75 114 PRO A CA 1
ATOM 822 C C . PRO A 1 114 ? 9.583 7.954 -32.084 1.00 86.75 114 PRO A C 1
ATOM 824 O O . PRO A 1 114 ? 9.737 7.460 -30.971 1.00 86.75 114 PRO A O 1
ATOM 827 N N . LEU A 1 115 ? 8.500 7.709 -32.826 1.00 87.25 115 LEU A N 1
ATOM 828 C CA . LEU A 1 115 ? 7.435 6.806 -32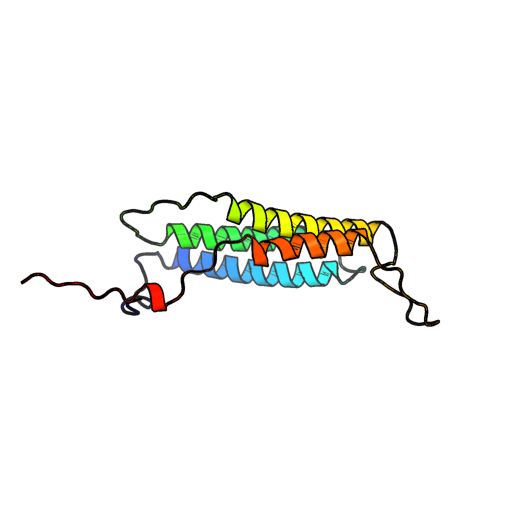.393 1.00 87.25 115 LEU A CA 1
ATOM 829 C C . LEU A 1 115 ? 7.886 5.350 -32.571 1.00 87.25 115 LEU A C 1
ATOM 831 O O . LEU A 1 115 ? 8.088 4.896 -33.697 1.00 87.25 115 LEU A O 1
ATOM 835 N N . GLU A 1 116 ? 8.016 4.621 -31.469 1.00 88.44 116 GLU A N 1
ATOM 836 C CA . GLU A 1 116 ? 8.410 3.211 -31.458 1.00 88.44 116 GLU A CA 1
ATOM 837 C C . GLU A 1 116 ? 7.351 2.360 -30.752 1.00 88.44 116 GLU A C 1
ATOM 839 O O . GLU A 1 116 ? 6.575 2.853 -29.931 1.00 88.44 116 GLU A O 1
ATOM 844 N N . VAL A 1 117 ? 7.290 1.066 -31.080 1.00 85.56 117 VAL A N 1
ATOM 845 C CA . VAL A 1 117 ? 6.385 0.136 -30.393 1.00 85.56 117 VAL A CA 1
ATOM 846 C C . VAL A 1 117 ? 6.938 -0.129 -28.989 1.00 85.56 117 VAL A C 1
ATOM 848 O O . VAL A 1 117 ? 8.044 -0.665 -28.879 1.00 85.56 117 VAL A O 1
ATOM 851 N N . PRO A 1 118 ? 6.194 0.192 -27.914 1.00 85.25 118 PRO A N 1
ATOM 852 C CA . PRO A 1 118 ? 6.659 -0.047 -26.556 1.00 85.25 118 PRO A CA 1
ATOM 853 C C . PRO A 1 118 ? 6.867 -1.540 -26.305 1.00 85.25 118 PRO A C 1
ATOM 855 O O . PRO A 1 118 ? 6.003 -2.360 -26.627 1.00 85.25 118 PRO A O 1
ATOM 858 N N . ALA A 1 119 ? 7.982 -1.897 -25.670 1.00 86.62 119 ALA A N 1
ATOM 859 C CA . ALA A 1 119 ? 8.157 -3.245 -25.152 1.00 86.62 119 ALA A CA 1
ATOM 860 C C . ALA A 1 119 ? 7.076 -3.535 -24.099 1.00 86.62 119 ALA A C 1
ATOM 862 O O . ALA A 1 119 ? 6.828 -2.718 -23.213 1.00 86.62 119 ALA A O 1
ATOM 863 N N . VAL A 1 120 ? 6.445 -4.709 -24.170 1.00 90.00 120 VAL A N 1
ATOM 864 C CA . VAL A 1 120 ? 5.451 -5.121 -23.172 1.00 90.00 120 VAL A CA 1
ATOM 865 C C . VAL A 1 120 ? 6.185 -5.657 -21.939 1.00 90.00 120 VAL A C 1
ATOM 867 O O . VAL A 1 120 ? 6.858 -6.688 -22.036 1.00 90.00 120 VAL A O 1
ATOM 870 N N . PRO A 1 121 ? 6.064 -5.014 -20.763 1.00 93.19 121 PRO A N 1
ATOM 871 C CA . PRO A 1 121 ? 6.744 -5.466 -19.560 1.00 93.19 121 PRO A CA 1
ATOM 872 C C . PRO A 1 121 ? 6.048 -6.706 -18.991 1.00 93.19 121 PRO A C 1
ATOM 874 O O . PRO A 1 121 ? 5.167 -6.608 -18.137 1.00 93.19 121 PRO A O 1
ATOM 877 N N . VAL A 1 122 ? 6.460 -7.890 -19.453 1.00 94.50 122 VAL A N 1
ATOM 878 C CA . VAL A 1 122 ? 5.842 -9.186 -19.110 1.00 94.50 122 VAL A CA 1
ATOM 879 C C . VAL A 1 122 ? 5.692 -9.371 -17.596 1.00 94.50 122 VAL A C 1
ATOM 881 O O . VAL A 1 122 ? 4.657 -9.837 -17.133 1.00 94.50 122 VAL A O 1
ATOM 884 N N . VAL A 1 123 ? 6.680 -8.938 -16.809 1.00 95.44 123 VAL A N 1
ATOM 885 C CA . VAL A 1 123 ? 6.642 -9.018 -15.340 1.00 95.44 123 VAL A CA 1
ATOM 886 C C . VAL A 1 123 ? 5.499 -8.187 -14.743 1.00 95.44 123 VAL A C 1
ATOM 888 O O . VAL A 1 123 ? 4.768 -8.691 -13.893 1.00 95.44 123 VAL A O 1
ATOM 891 N N . ALA A 1 124 ? 5.303 -6.946 -15.202 1.00 95.00 124 ALA A N 1
ATOM 892 C CA . ALA A 1 124 ? 4.199 -6.100 -14.741 1.00 95.00 124 ALA A CA 1
ATOM 893 C C . ALA A 1 124 ? 2.842 -6.633 -15.222 1.00 95.00 124 ALA A C 1
ATOM 895 O O . ALA A 1 124 ? 1.868 -6.584 -14.476 1.00 95.00 124 ALA A O 1
ATOM 896 N N . VAL A 1 125 ? 2.782 -7.206 -16.430 1.00 96.25 125 VAL A N 1
ATOM 897 C CA . VAL A 1 125 ? 1.570 -7.868 -16.938 1.00 96.25 125 VAL A CA 1
ATOM 898 C C . VAL A 1 125 ? 1.197 -9.063 -16.062 1.00 96.25 125 VAL A C 1
ATOM 900 O O . VAL A 1 125 ? 0.049 -9.172 -15.646 1.00 96.25 125 VAL A O 1
ATOM 903 N N . ILE A 1 126 ? 2.155 -9.926 -15.715 1.00 97.38 126 ILE A N 1
ATOM 904 C CA . ILE A 1 126 ? 1.915 -11.052 -14.802 1.00 97.38 126 ILE A CA 1
ATOM 905 C C . ILE A 1 126 ? 1.432 -10.541 -13.441 1.00 97.38 126 ILE A C 1
ATOM 907 O O . ILE A 1 126 ? 0.443 -11.050 -12.919 1.00 97.38 126 ILE A O 1
ATOM 911 N N . GLY A 1 127 ? 2.078 -9.515 -12.881 1.00 97.25 127 GLY A N 1
ATOM 912 C CA . GLY A 1 127 ? 1.649 -8.923 -11.613 1.00 97.25 127 GLY A CA 1
ATOM 913 C C . GLY A 1 127 ? 0.234 -8.340 -11.667 1.00 97.25 127 GLY A C 1
ATOM 914 O O . GLY A 1 127 ? -0.542 -8.535 -10.733 1.00 97.25 127 GLY A O 1
ATOM 915 N N . LEU A 1 128 ? -0.138 -7.695 -12.776 1.00 96.62 128 LEU A N 1
ATOM 916 C CA . LEU A 1 128 ? -1.493 -7.197 -13.019 1.00 96.62 128 LEU A CA 1
ATOM 917 C C . LEU A 1 128 ? -2.518 -8.338 -13.115 1.00 96.62 128 LEU A C 1
ATOM 919 O O . LEU A 1 128 ? -3.599 -8.238 -12.540 1.00 96.62 128 LEU A O 1
ATOM 923 N N . LEU A 1 129 ? -2.180 -9.436 -13.795 1.00 97.25 129 LEU A N 1
ATOM 924 C CA . LEU A 1 129 ? -3.043 -10.619 -13.875 1.00 97.25 129 LEU A CA 1
ATOM 925 C C . LEU A 1 129 ? -3.232 -11.271 -12.499 1.00 97.25 129 LEU A C 1
ATOM 927 O O . LEU A 1 129 ? -4.347 -11.648 -12.147 1.00 97.25 129 LEU A O 1
ATOM 931 N N . VAL A 1 130 ? -2.174 -11.340 -11.684 1.00 97.25 130 VAL A N 1
ATOM 932 C CA . VAL A 1 130 ? -2.265 -11.795 -10.287 1.00 97.25 130 VAL A CA 1
ATOM 933 C C . VAL A 1 130 ? -3.180 -10.876 -9.472 1.00 97.25 130 VAL A C 1
ATOM 935 O O . VAL A 1 130 ? -4.012 -11.361 -8.708 1.00 97.25 130 VAL A O 1
ATOM 938 N N . ALA A 1 131 ? -3.091 -9.560 -9.672 1.00 96.06 131 ALA A N 1
ATOM 939 C CA . ALA A 1 131 ? -3.959 -8.582 -9.016 1.00 96.06 131 ALA A CA 1
ATOM 940 C C . ALA A 1 131 ? -5.438 -8.697 -9.420 1.00 96.06 131 ALA A C 1
ATOM 942 O O . ALA A 1 131 ? -6.301 -8.216 -8.688 1.00 96.06 131 ALA A O 1
ATOM 943 N N . ALA A 1 132 ? -5.738 -9.348 -10.548 1.00 96.38 132 ALA A N 1
ATOM 944 C CA . ALA A 1 132 ? -7.101 -9.623 -10.984 1.00 96.38 132 ALA A CA 1
ATOM 945 C C . ALA A 1 132 ? -7.695 -10.886 -10.332 1.00 96.38 132 ALA A C 1
ATOM 947 O O . ALA A 1 132 ? -8.915 -10.989 -10.241 1.00 96.38 132 ALA A O 1
ATOM 948 N N . LEU A 1 133 ? -6.875 -11.818 -9.822 1.00 94.88 133 LEU A N 1
ATOM 949 C CA . LEU A 1 133 ? -7.340 -13.072 -9.203 1.00 94.88 133 LEU A CA 1
ATOM 950 C C . LEU A 1 133 ? -8.426 -12.882 -8.126 1.00 94.88 133 LEU A C 1
ATOM 952 O O . LEU A 1 133 ? -9.383 -13.662 -8.119 1.00 94.88 133 LEU A O 1
ATOM 956 N N . PRO A 1 134 ? -8.370 -11.854 -7.253 1.00 94.62 134 PRO A N 1
ATOM 957 C CA . PRO A 1 134 ? -9.434 -11.608 -6.288 1.00 94.62 134 PRO A CA 1
ATOM 958 C C . PRO A 1 134 ? -10.832 -11.458 -6.894 1.00 94.62 134 PRO A C 1
ATOM 960 O O . PRO A 1 134 ? -11.798 -11.773 -6.211 1.00 94.62 134 PRO A O 1
ATOM 963 N N . ALA A 1 135 ? -10.967 -11.051 -8.160 1.00 92.12 135 ALA A N 1
ATOM 964 C CA . ALA A 1 135 ? -12.271 -10.949 -8.815 1.00 92.12 135 ALA A CA 1
ATOM 965 C C . ALA A 1 135 ? -13.007 -12.299 -8.926 1.00 92.12 135 ALA A C 1
ATOM 967 O O . ALA A 1 135 ? -14.232 -12.310 -8.998 1.00 92.12 135 ALA A O 1
ATOM 968 N N . TRP A 1 136 ? -12.281 -13.423 -8.914 1.00 92.81 136 TRP A N 1
ATOM 969 C CA . TRP A 1 136 ? -12.860 -14.771 -8.972 1.00 92.81 136 TRP A CA 1
ATOM 970 C C . TRP A 1 136 ? -12.854 -15.495 -7.626 1.00 92.81 136 TRP A C 1
ATOM 972 O O . TRP A 1 136 ? -13.732 -16.316 -7.373 1.00 92.81 136 TRP A O 1
ATOM 982 N N . PHE A 1 137 ? -11.862 -15.224 -6.774 1.00 90.19 137 PHE A N 1
ATOM 983 C CA . PHE A 1 137 ? -11.644 -15.994 -5.545 1.00 90.19 137 PHE A CA 1
ATOM 984 C C . PHE A 1 137 ? -12.060 -15.265 -4.263 1.00 90.19 137 PHE A C 1
ATOM 986 O O . PHE A 1 137 ? -12.187 -15.909 -3.220 1.00 90.19 137 PHE A O 1
ATOM 993 N N . ALA A 1 138 ? -12.243 -13.940 -4.288 1.00 89.88 138 ALA A N 1
ATOM 994 C CA . ALA A 1 138 ? -12.678 -13.218 -3.098 1.00 89.88 138 ALA A CA 1
ATOM 995 C C . ALA A 1 138 ? -14.179 -13.467 -2.843 1.00 89.88 138 ALA A C 1
ATOM 997 O O . ALA A 1 138 ? -14.970 -13.452 -3.789 1.00 89.88 138 ALA A O 1
ATOM 998 N N . PRO A 1 139 ? -14.599 -13.672 -1.580 1.00 86.62 139 PRO A N 1
ATOM 999 C CA . PRO A 1 139 ? -16.002 -13.793 -1.220 1.00 86.62 139 PRO A CA 1
ATOM 1000 C C . PRO A 1 139 ? -16.803 -12.603 -1.738 1.00 86.62 139 PRO A C 1
ATOM 1002 O O . PRO A 1 139 ? -16.398 -11.449 -1.579 1.00 86.62 139 PRO A O 1
ATOM 1005 N N . HIS A 1 140 ? -17.968 -12.878 -2.323 1.00 82.94 140 HIS A N 1
ATOM 1006 C CA . HIS A 1 140 ? -18.862 -11.809 -2.740 1.00 82.94 140 HIS A CA 1
ATOM 1007 C C . HIS A 1 140 ? -19.321 -10.997 -1.523 1.00 82.94 140 HIS A C 1
ATOM 1009 O O . HIS A 1 140 ? -19.679 -11.584 -0.493 1.00 82.94 140 HIS A O 1
ATOM 1015 N N . PRO A 1 141 ? -19.357 -9.657 -1.626 1.00 78.19 141 PRO A N 1
ATOM 1016 C CA . PRO A 1 141 ? -19.905 -8.841 -0.561 1.00 78.19 141 PRO A CA 1
ATOM 1017 C C . PRO A 1 141 ? -21.379 -9.222 -0.342 1.00 78.19 141 PRO A C 1
ATOM 1019 O O . PRO A 1 141 ? -22.103 -9.460 -1.315 1.00 78.19 141 PRO A O 1
ATOM 1022 N N . PRO A 1 142 ? -21.850 -9.290 0.916 1.00 78.44 142 PRO A N 1
ATOM 1023 C CA . PRO A 1 142 ? -23.241 -9.603 1.199 1.00 78.44 142 PRO A CA 1
ATOM 1024 C C . PRO A 1 142 ? -24.155 -8.587 0.505 1.00 78.44 142 PRO A C 1
ATOM 1026 O O . PRO A 1 142 ? -24.032 -7.377 0.700 1.00 78.44 142 PRO A O 1
ATOM 1029 N N . THR A 1 143 ? -25.074 -9.079 -0.323 1.00 78.81 143 THR A N 1
ATOM 1030 C CA . THR A 1 143 ? -26.061 -8.234 -0.997 1.00 78.81 143 THR A CA 1
ATOM 1031 C C . THR A 1 143 ? -27.116 -7.765 0.006 1.00 78.81 143 THR A C 1
ATOM 1033 O O . THR A 1 143 ? -27.500 -8.490 0.926 1.00 78.81 143 THR A O 1
ATOM 1036 N N . LEU A 1 144 ? -27.617 -6.537 -0.167 1.00 64.00 144 LEU A N 1
ATOM 1037 C CA . LEU A 1 144 ? -28.626 -5.946 0.726 1.00 64.00 144 LEU A CA 1
ATOM 1038 C C . LEU A 1 144 ? -29.923 -6.780 0.803 1.00 64.00 144 LEU A C 1
ATOM 1040 O O . LEU A 1 144 ? -30.629 -6.714 1.807 1.00 64.00 144 LEU A O 1
ATOM 1044 N N . ALA A 1 145 ? -30.205 -7.594 -0.220 1.00 63.44 145 ALA A N 1
ATOM 1045 C CA . ALA A 1 145 ? -31.364 -8.485 -0.294 1.00 63.44 145 ALA A CA 1
ATOM 1046 C C . ALA A 1 145 ? -31.307 -9.652 0.710 1.00 63.44 145 ALA A C 1
ATOM 1048 O O . ALA A 1 145 ? -32.339 -10.075 1.225 1.00 63.44 145 ALA A O 1
ATOM 1049 N N . SER A 1 146 ? -30.110 -10.130 1.064 1.00 56.44 146 SER A N 1
ATOM 1050 C CA . SER A 1 146 ? -29.916 -11.225 2.027 1.00 56.44 146 SER A CA 1
ATOM 1051 C C . SER A 1 146 ? -30.300 -10.845 3.462 1.00 56.44 146 SER A C 1
ATOM 1053 O O . SER A 1 146 ? -30.354 -11.699 4.342 1.00 56.44 146 SER A O 1
ATOM 1055 N N . SER A 1 147 ? -30.554 -9.557 3.719 1.00 57.66 147 SER A N 1
ATOM 1056 C CA . SER A 1 147 ? -30.916 -9.027 5.037 1.00 57.66 147 SER A CA 1
ATOM 1057 C C . SER A 1 147 ? -32.430 -9.039 5.306 1.00 57.66 147 SER A C 1
ATOM 1059 O O . SER A 1 147 ? -32.853 -8.764 6.426 1.00 57.66 147 SER A O 1
ATOM 1061 N N . SER A 1 148 ? -33.250 -9.369 4.304 1.00 58.12 148 SER A N 1
ATOM 1062 C CA . SER A 1 148 ? -34.715 -9.309 4.362 1.00 58.12 148 SER A CA 1
ATOM 1063 C C . SER A 1 148 ? -35.364 -10.663 4.674 1.00 58.12 148 SER A C 1
ATOM 1065 O O . SER A 1 148 ? -36.406 -10.986 4.111 1.00 58.12 148 SER A O 1
ATOM 1067 N N . ALA A 1 149 ? -34.772 -11.487 5.541 1.00 63.03 149 ALA A N 1
ATOM 1068 C CA . ALA A 1 149 ? -35.501 -12.640 6.069 1.00 63.03 149 ALA A CA 1
ATOM 1069 C C . ALA A 1 149 ? -36.611 -12.120 7.008 1.00 63.03 149 ALA A C 1
ATOM 1071 O O . ALA A 1 149 ? -36.293 -11.406 7.966 1.00 63.03 149 ALA A O 1
ATOM 1072 N N . PRO A 1 150 ? -37.901 -12.407 6.750 1.00 59.09 150 PRO A N 1
ATOM 1073 C CA . PRO A 1 150 ? -38.978 -11.943 7.612 1.00 59.09 150 PRO A CA 1
ATOM 1074 C C . PRO A 1 150 ? -38.824 -12.566 9.003 1.00 59.09 150 PRO A C 1
ATOM 1076 O O . PRO A 1 150 ? -38.737 -13.784 9.148 1.00 59.09 150 PRO A O 1
ATOM 1079 N N . LEU A 1 151 ? -38.784 -11.716 10.031 1.00 62.88 151 LEU A N 1
ATOM 1080 C CA . LEU A 1 151 ? -38.908 -12.138 11.422 1.00 62.88 151 LEU A CA 1
ATOM 1081 C C . LEU A 1 151 ? -40.287 -12.782 11.589 1.00 62.88 151 LEU A C 1
ATOM 1083 O O . LEU A 1 151 ? -41.299 -12.085 11.627 1.00 62.88 151 LEU A O 1
ATOM 1087 N N . VAL A 1 152 ? -40.327 -14.111 11.673 1.00 66.81 152 VAL A N 1
ATOM 1088 C CA . VAL A 1 152 ? -41.513 -14.831 12.137 1.00 66.81 152 VAL A CA 1
ATOM 1089 C C . VAL A 1 152 ? -41.669 -14.496 13.616 1.00 66.81 152 VAL A C 1
ATOM 1091 O O . VAL A 1 152 ? -40.993 -15.058 14.475 1.00 66.81 152 VAL A O 1
ATOM 1094 N N . VAL A 1 153 ? -42.516 -13.513 13.906 1.00 67.38 153 VAL A N 1
ATOM 1095 C CA . VAL A 1 153 ? -42.968 -13.221 15.264 1.00 67.38 153 VAL A CA 1
ATOM 1096 C C . VAL A 1 153 ? -43.982 -14.305 15.614 1.00 67.38 153 VAL A C 1
ATOM 1098 O O . VAL A 1 153 ? -45.122 -14.260 15.160 1.00 67.38 153 VAL A O 1
ATOM 1101 N N . ALA A 1 154 ? -43.541 -15.320 16.357 1.00 61.31 154 ALA A N 1
ATOM 1102 C CA . ALA A 1 154 ? -44.453 -16.244 17.016 1.00 61.31 154 ALA A CA 1
ATOM 1103 C C . ALA A 1 154 ? -45.201 -15.467 18.113 1.00 61.31 154 ALA A C 1
ATOM 1105 O O . ALA A 1 154 ? -44.560 -14.847 18.965 1.00 61.31 154 ALA A O 1
ATOM 1106 N N . ALA A 1 155 ? -46.531 -15.442 18.006 1.00 63.16 155 ALA A N 1
ATOM 1107 C CA . ALA A 1 155 ? -47.451 -14.854 18.977 1.00 63.16 155 ALA A CA 1
ATOM 1108 C C . ALA A 1 155 ? -47.697 -15.801 20.158 1.00 63.16 155 ALA A C 1
ATOM 1110 O O . ALA A 1 155 ? -47.659 -17.034 19.931 1.00 63.16 155 ALA A O 1
#

Foldseek 3Di:
DPPPCPPPDAPFDPVLVVLLVVLQVLLVVLCVQQVVQCVDPPHDPCSHVVSNVSSVVSNVVSVVSVVVRDDDPDDDDDDDDPLNVQLVVLVVQLVVLVVVLVVVDCLVPDDPPPDDDRDDSVSNVVSVVSNCVSVPPHDDDDDPVVVPDDPPPDD